Protein AF-A0A0A2LBH3-F1 (afdb_monomer)

Solvent-accessible surface area (backbone atoms only — not comparable to full-atom values): 6747 Å² total; per-residue (Å²): 133,88,82,89,81,80,90,70,82,70,74,75,70,51,73,68,28,68,36,63,42,73,31,57,42,63,72,51,29,57,70,38,48,80,21,54,49,29,60,20,29,43,36,46,38,60,70,34,63,39,73,42,59,41,47,51,36,28,33,31,52,23,33,44,37,36,60,56,19,45,47,30,26,32,55,36,30,61,47,25,32,36,30,53,23,33,41,38,45,30,41,20,56,45,21,34,38,42,38,27,39,47,23,29,39,29,59,25,32,40,40,39,31,47,26,74,49,55,76,44,81,38,48,77,48,52,76,44,65,69,41,56,81,45,82,42,95

pLDDT: mean 90.15, std 14.27, range [39.66, 98.19]

Secondary structure (DSSP, 8-state):
--------------GGGGS-EEE-SHHHHHTTTT-SEESS-EEE-TT--EEEE--S--EESS-EEEES-TTEEEEE-TT--EESS-EEEE--TT--EEE-TT--EESS-EEEES-TT--EEE-TT--EESS-EEEE-

Structure (mmCIF, N/CA/C/O backbone):
data_AF-A0A0A2LBH3-F1
#
_entry.id   AF-A0A0A2LBH3-F1
#
loop_
_atom_site.group_PDB
_atom_site.id
_atom_site.type_symbol
_at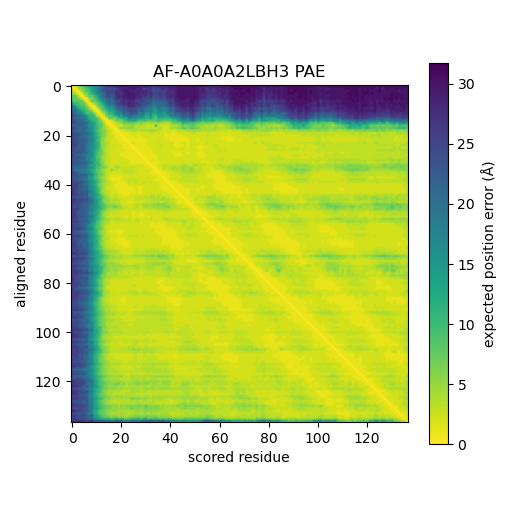om_site.label_atom_id
_atom_site.label_alt_id
_atom_site.label_comp_id
_atom_site.label_asym_id
_atom_site.label_entity_id
_atom_site.label_seq_id
_atom_site.pdbx_PDB_ins_code
_atom_site.Cartn_x
_atom_site.Cartn_y
_atom_site.Cartn_z
_atom_site.occupancy
_atom_site.B_iso_or_equiv
_atom_site.auth_seq_id
_atom_site.auth_comp_id
_atom_site.auth_asym_id
_atom_site.auth_atom_id
_atom_site.pdbx_PDB_model_num
ATOM 1 N N . MET A 1 1 ? 26.199 -8.467 -45.201 1.00 39.66 1 MET A N 1
ATOM 2 C CA . MET A 1 1 ? 26.617 -7.286 -44.416 1.00 39.66 1 MET A CA 1
ATOM 3 C C . MET A 1 1 ? 25.343 -6.651 -43.869 1.00 39.66 1 MET A C 1
ATOM 5 O O . MET A 1 1 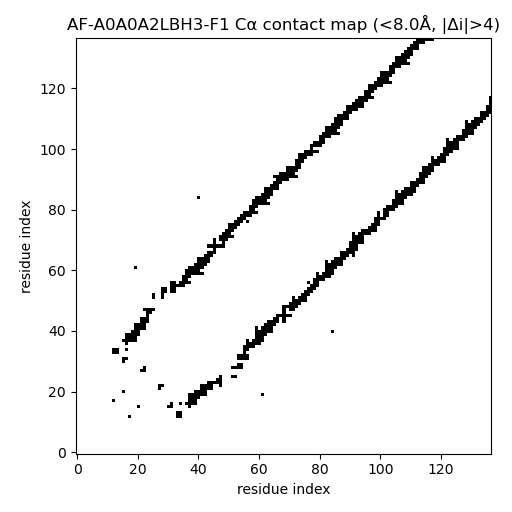? 24.511 -6.308 -44.689 1.00 39.66 1 MET A O 1
ATOM 9 N N . ARG A 1 2 ? 25.181 -6.674 -42.533 1.00 48.97 2 ARG A N 1
ATOM 10 C CA . ARG A 1 2 ? 24.264 -5.950 -41.608 1.00 48.97 2 ARG A CA 1
ATOM 11 C C . ARG A 1 2 ? 23.124 -5.118 -42.244 1.00 48.97 2 ARG A C 1
ATOM 13 O O . ARG A 1 2 ? 23.373 -4.374 -43.174 1.00 48.97 2 ARG A O 1
ATOM 20 N N . ILE A 1 3 ? 21.896 -5.113 -41.715 1.00 49.66 3 ILE A N 1
ATOM 21 C CA . ILE A 1 3 ? 21.591 -4.807 -40.307 1.00 49.66 3 ILE A CA 1
ATOM 22 C C . ILE A 1 3 ? 20.262 -5.451 -39.865 1.00 49.66 3 ILE A C 1
ATOM 24 O O . ILE A 1 3 ? 19.250 -5.367 -40.551 1.00 49.66 3 ILE A O 1
ATOM 28 N N . VAL A 1 4 ? 20.307 -6.071 -38.687 1.00 51.84 4 VAL A N 1
ATOM 29 C CA . VAL A 1 4 ? 19.176 -6.428 -37.819 1.00 51.84 4 VAL A CA 1
ATOM 30 C C . VAL A 1 4 ? 18.477 -5.162 -37.317 1.00 51.84 4 VAL A C 1
ATOM 32 O O . VAL A 1 4 ? 19.140 -4.18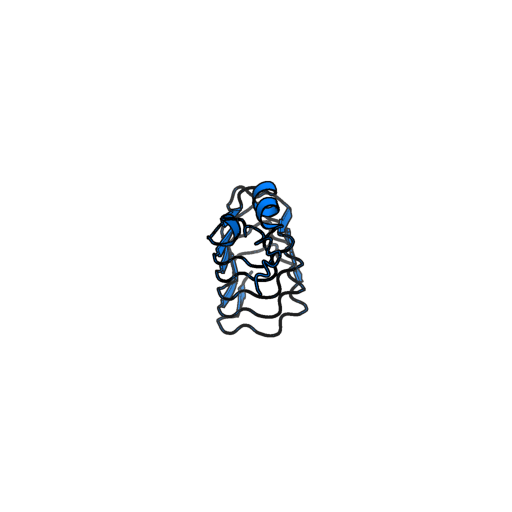8 -36.971 1.00 51.84 4 VAL A O 1
ATOM 35 N N . SER A 1 5 ? 17.155 -5.180 -37.187 1.00 47.44 5 SER A N 1
ATOM 36 C CA . SER A 1 5 ? 16.459 -4.290 -36.253 1.00 47.44 5 SER A CA 1
ATOM 37 C C . SER A 1 5 ? 15.356 -5.089 -35.589 1.00 47.44 5 SER A C 1
ATOM 39 O O . SER A 1 5 ? 14.361 -5.472 -36.201 1.00 47.44 5 SER A O 1
ATOM 41 N N . ALA A 1 6 ? 15.663 -5.454 -34.350 1.00 46.94 6 ALA A N 1
ATOM 42 C CA . ALA A 1 6 ? 14.817 -6.205 -33.461 1.00 46.94 6 ALA A CA 1
ATOM 43 C C . ALA A 1 6 ? 13.550 -5.409 -33.153 1.00 46.94 6 ALA A C 1
ATOM 45 O O . ALA A 1 6 ? 13.567 -4.193 -32.968 1.00 46.94 6 ALA A O 1
ATOM 46 N N . TRP A 1 7 ? 12.455 -6.147 -33.077 1.00 63.78 7 TRP A N 1
ATOM 47 C CA . TRP A 1 7 ? 11.194 -5.703 -32.535 1.00 63.78 7 TRP A CA 1
ATOM 48 C C . TRP A 1 7 ? 11.401 -5.394 -31.053 1.00 63.78 7 TRP A C 1
ATOM 50 O O . TRP A 1 7 ? 11.551 -6.305 -30.246 1.00 63.78 7 TRP A O 1
ATOM 60 N N . GLN A 1 8 ? 11.399 -4.121 -30.682 1.00 48.00 8 GLN A N 1
ATOM 61 C CA . GLN A 1 8 ? 11.086 -3.720 -29.319 1.00 48.00 8 GLN A CA 1
ATOM 62 C C . GLN A 1 8 ? 9.855 -2.837 -29.402 1.00 48.00 8 GLN A C 1
ATOM 64 O O . GLN A 1 8 ? 9.925 -1.631 -29.623 1.00 48.00 8 GLN A O 1
ATOM 69 N N . LYS A 1 9 ? 8.695 -3.477 -29.236 1.00 42.53 9 LYS A N 1
ATOM 70 C CA . LYS A 1 9 ? 7.548 -2.789 -28.662 1.00 42.53 9 LYS A CA 1
ATOM 71 C C . LYS A 1 9 ? 7.983 -2.424 -27.247 1.00 42.53 9 LYS A C 1
ATOM 73 O O . LYS A 1 9 ? 7.860 -3.240 -26.341 1.00 42.53 9 LYS A O 1
ATOM 78 N N . ALA A 1 10 ? 8.563 -1.243 -27.070 1.00 49.69 10 ALA A N 1
ATOM 79 C CA . ALA A 1 10 ? 8.476 -0.602 -25.776 1.00 49.69 10 ALA A CA 1
ATOM 80 C C . ALA A 1 10 ? 6.972 -0.492 -25.515 1.00 49.69 10 ALA A C 1
ATOM 82 O O . ALA A 1 10 ? 6.276 0.243 -26.218 1.00 49.69 10 ALA A O 1
ATOM 83 N N . VAL A 1 11 ? 6.445 -1.312 -24.603 1.00 49.91 11 VAL A N 1
ATOM 84 C CA . VAL A 1 11 ? 5.172 -0.986 -23.968 1.00 49.91 11 VAL A CA 1
ATOM 85 C C . VAL A 1 11 ? 5.413 0.413 -23.431 1.00 49.91 11 VAL A C 1
ATOM 87 O O . VAL A 1 11 ? 6.332 0.612 -22.637 1.00 49.91 11 VAL A O 1
ATOM 90 N N . ALA A 1 12 ? 4.707 1.402 -23.974 1.00 46.91 12 ALA A N 1
ATOM 91 C CA . ALA A 1 12 ? 4.703 2.721 -23.383 1.00 46.91 12 ALA A CA 1
ATOM 92 C C . ALA A 1 12 ? 4.172 2.505 -21.966 1.00 46.91 12 ALA A C 1
ATOM 94 O O . ALA A 1 12 ? 2.971 2.311 -21.786 1.00 46.91 12 ALA A O 1
ATOM 95 N N . LYS A 1 13 ? 5.081 2.410 -20.987 1.00 50.47 13 LYS A N 1
ATOM 96 C CA . LYS A 1 13 ? 4.739 2.475 -19.573 1.00 50.47 13 LYS A CA 1
ATOM 97 C C . LYS A 1 13 ? 3.882 3.728 -19.470 1.00 50.47 13 LYS A C 1
ATOM 99 O O . LYS A 1 13 ? 4.362 4.803 -19.828 1.00 50.47 13 LYS A O 1
ATOM 104 N N . SER A 1 14 ? 2.601 3.557 -19.139 1.00 61.62 14 SER A N 1
ATOM 105 C CA . SER A 1 14 ? 1.669 4.677 -19.010 1.00 61.62 14 SER A CA 1
ATOM 106 C C . SER A 1 14 ? 2.355 5.750 -18.168 1.00 61.62 14 SER A C 1
ATOM 108 O O . SER A 1 14 ? 2.968 5.411 -17.154 1.00 61.62 14 SER A O 1
ATOM 110 N N . ASP A 1 15 ? 2.296 7.025 -18.565 1.00 71.44 15 ASP A N 1
ATOM 111 C CA . ASP A 1 15 ? 2.874 8.119 -17.767 1.00 71.44 15 ASP A CA 1
ATOM 112 C C . ASP A 1 15 ? 2.358 8.086 -16.311 1.00 71.44 15 ASP A C 1
ATOM 114 O O . ASP A 1 15 ? 3.054 8.496 -15.377 1.00 71.44 15 ASP A O 1
ATOM 118 N N . ALA A 1 16 ? 1.172 7.497 -16.101 1.00 77.94 16 ALA A N 1
ATOM 119 C CA . ALA A 1 16 ? 0.605 7.218 -14.786 1.00 77.94 16 ALA A CA 1
ATOM 120 C C . ALA A 1 16 ? 1.491 6.307 -13.915 1.00 77.94 16 ALA A C 1
ATOM 122 O O . ALA A 1 16 ? 1.564 6.515 -12.713 1.00 77.94 16 ALA A O 1
ATOM 123 N N . CYS A 1 17 ? 2.209 5.340 -14.495 1.00 89.75 17 CYS A N 1
ATOM 124 C CA . CYS A 1 17 ? 3.081 4.431 -13.749 1.00 89.75 17 CYS A CA 1
ATOM 125 C C . CYS A 1 17 ? 4.416 5.085 -13.336 1.00 89.75 17 CYS A C 1
ATOM 127 O O . CYS A 1 17 ? 5.179 4.497 -12.570 1.00 89.75 17 CYS A O 1
ATOM 129 N N . SER A 1 18 ? 4.756 6.251 -13.890 1.00 90.88 18 SER A N 1
ATOM 130 C CA . SER A 1 18 ? 6.049 6.925 -13.670 1.00 90.88 18 SER A CA 1
ATOM 131 C C . SER A 1 18 ? 5.951 8.092 -12.680 1.00 90.88 18 SER A C 1
ATOM 133 O O . SER A 1 18 ? 6.944 8.765 -12.410 1.00 90.88 18 SER A O 1
ATOM 135 N N . SER A 1 19 ? 4.757 8.356 -12.148 1.00 92.00 19 SER A N 1
ATOM 136 C CA . SER A 1 19 ? 4.470 9.465 -11.238 1.00 92.00 19 SER A CA 1
ATOM 137 C C . SER A 1 19 ? 3.551 9.017 -10.100 1.00 92.00 19 SER A C 1
ATOM 139 O O . SER A 1 19 ? 3.064 7.889 -10.092 1.00 92.00 19 SER A O 1
ATOM 141 N N . SER A 1 20 ? 3.362 9.872 -9.093 1.00 95.06 20 SER A N 1
ATOM 142 C CA . SER A 1 20 ? 2.402 9.599 -8.019 1.00 95.06 20 SER A CA 1
ATOM 143 C C . SER A 1 20 ? 0.972 9.783 -8.518 1.00 95.06 20 SER A C 1
ATOM 145 O O . SER A 1 20 ? 0.692 10.709 -9.279 1.00 95.06 20 SER A O 1
ATOM 147 N N . VAL A 1 21 ? 0.063 8.932 -8.048 1.00 95.50 21 VAL A N 1
ATOM 148 C CA . VAL A 1 21 ? -1.329 8.891 -8.499 1.00 95.50 21 VAL A CA 1
ATOM 149 C C . VAL A 1 21 ? -2.266 9.045 -7.311 1.00 95.50 21 VAL A C 1
ATOM 151 O O . VAL A 1 21 ? -2.129 8.363 -6.296 1.00 95.50 21 VAL A O 1
ATOM 154 N N . THR A 1 22 ? -3.250 9.930 -7.462 1.00 96.44 22 THR A N 1
ATOM 155 C CA . THR A 1 22 ? -4.379 10.026 -6.537 1.00 96.44 22 THR A CA 1
ATOM 156 C C . THR A 1 22 ? -5.552 9.236 -7.097 1.00 96.44 22 THR A C 1
ATOM 158 O O . THR A 1 22 ? -6.023 9.521 -8.197 1.00 96.44 22 THR A O 1
ATOM 161 N N . ILE A 1 23 ? -6.036 8.262 -6.335 1.00 96.12 23 ILE A N 1
ATOM 162 C CA . ILE A 1 23 ? -7.194 7.447 -6.683 1.00 96.12 23 ILE A CA 1
ATOM 163 C C . ILE A 1 23 ? -8.442 8.094 -6.077 1.00 96.12 23 ILE A C 1
ATOM 165 O O . ILE A 1 23 ? -8.621 8.132 -4.855 1.00 96.12 23 ILE A O 1
ATOM 169 N N . SER A 1 24 ? -9.309 8.612 -6.945 1.00 95.81 24 SER A N 1
ATOM 170 C CA . SER A 1 24 ? -10.588 9.231 -6.567 1.00 95.81 24 SER A CA 1
ATOM 171 C C . SER A 1 24 ? -11.799 8.423 -7.014 1.00 95.81 24 SER A C 1
ATOM 173 O O . SER A 1 24 ? -12.936 8.729 -6.673 1.00 95.81 24 SER A O 1
ATOM 175 N N . SER A 1 25 ? -11.563 7.360 -7.770 1.00 95.19 25 SER A N 1
ATOM 176 C CA . SER A 1 25 ? -12.582 6.427 -8.224 1.00 95.19 25 SER A CA 1
ATOM 177 C C . SER A 1 25 ? -11.946 5.080 -8.556 1.00 95.19 25 SER A C 1
ATOM 179 O O . SER A 1 25 ? -10.740 5.005 -8.800 1.00 95.19 25 SER A O 1
ATOM 181 N N . GLN A 1 26 ? -12.759 4.025 -8.652 1.00 94.88 26 GLN A N 1
ATOM 182 C CA . GLN A 1 26 ? -12.292 2.734 -9.170 1.00 94.88 26 GLN A CA 1
ATOM 183 C C . GLN A 1 26 ? -11.677 2.884 -10.573 1.00 94.88 26 GLN A C 1
ATOM 185 O O . GLN A 1 26 ? -10.634 2.309 -10.852 1.00 94.88 26 GLN A O 1
ATOM 190 N N . SER A 1 27 ? -12.232 3.758 -11.418 1.00 94.12 27 SER A N 1
ATOM 191 C CA . SER A 1 27 ? -11.686 4.025 -12.754 1.00 94.12 27 SER A CA 1
ATOM 192 C C . SER A 1 27 ? -10.281 4.633 -12.746 1.00 94.12 27 SER A C 1
ATOM 194 O O . SER A 1 27 ? -9.572 4.512 -13.741 1.00 94.12 27 SER A O 1
ATOM 196 N N . ASP A 1 28 ? -9.856 5.296 -11.666 1.00 94.25 28 ASP A N 1
ATOM 197 C CA . ASP A 1 28 ? -8.470 5.758 -11.531 1.00 94.25 28 ASP A CA 1
ATOM 198 C C . ASP A 1 28 ? -7.528 4.613 -11.163 1.00 94.25 28 ASP A C 1
ATOM 200 O O . ASP A 1 28 ? -6.423 4.544 -11.695 1.00 94.25 28 ASP A O 1
ATOM 204 N N . ALA A 1 29 ? -7.984 3.688 -10.317 1.00 93.81 29 ALA A N 1
ATOM 205 C CA . ALA A 1 29 ? -7.252 2.465 -10.011 1.00 93.81 29 ALA A CA 1
ATOM 206 C C . ALA A 1 29 ? -7.117 1.568 -11.252 1.00 93.81 29 ALA A C 1
ATOM 208 O O . ALA A 1 29 ? -6.041 1.045 -11.524 1.00 93.81 29 ALA A O 1
ATOM 209 N N . ASP A 1 30 ? -8.168 1.474 -12.070 1.00 93.56 30 ASP A N 1
ATOM 210 C CA . ASP A 1 30 ? -8.170 0.677 -13.300 1.00 93.56 30 ASP A CA 1
ATOM 211 C C . ASP A 1 30 ? -7.141 1.183 -14.327 1.00 93.56 30 ASP A C 1
ATOM 213 O O . ASP A 1 30 ? -6.611 0.397 -15.112 1.00 93.56 30 ASP A O 1
ATOM 217 N N . LYS A 1 31 ? -6.782 2.477 -14.306 1.00 91.62 31 LYS A N 1
ATOM 218 C CA . LYS A 1 31 ? -5.702 3.028 -15.152 1.00 91.62 31 LYS A CA 1
ATOM 219 C C . LYS A 1 31 ? -4.320 2.496 -14.770 1.00 91.62 31 LYS A C 1
ATOM 221 O O . LYS A 1 31 ? -3.406 2.576 -15.588 1.00 91.62 31 LYS A O 1
ATOM 226 N N . LEU A 1 32 ? -4.164 1.974 -13.553 1.00 91.69 32 LEU A N 1
ATOM 227 C CA . LEU A 1 32 ? -2.928 1.353 -13.081 1.00 91.69 32 LEU A CA 1
ATOM 228 C C . LEU A 1 32 ? -2.820 -0.121 -13.478 1.00 91.69 32 LEU A C 1
ATOM 230 O O . LEU A 1 32 ? -1.747 -0.688 -13.339 1.00 91.69 32 LEU A O 1
ATOM 234 N N . SER A 1 33 ? -3.874 -0.729 -14.034 1.00 90.56 33 SER A N 1
ATOM 235 C CA . SER A 1 33 ? -3.876 -2.151 -14.421 1.00 90.56 33 SER A CA 1
ATOM 236 C C . SER A 1 33 ? -2.845 -2.526 -15.493 1.00 90.56 33 SER A C 1
ATOM 238 O O . SER A 1 33 ? -2.574 -3.702 -15.691 1.00 90.56 33 SER A O 1
ATOM 240 N N . SER A 1 34 ? -2.271 -1.545 -16.199 1.00 90.38 34 SER A N 1
ATOM 241 C CA . SER A 1 34 ? -1.157 -1.751 -17.135 1.00 90.38 34 SER A CA 1
ATOM 242 C C . SER A 1 34 ? 0.226 -1.563 -16.499 1.00 90.38 34 SER A C 1
ATOM 244 O O . SER A 1 34 ? 1.230 -1.581 -17.211 1.00 90.38 34 SER A O 1
ATOM 246 N N . CYS A 1 35 ? 0.281 -1.234 -15.209 1.00 91.12 35 CYS A N 1
ATOM 247 C CA . CYS A 1 35 ? 1.506 -0.979 -14.470 1.00 91.12 35 CYS A CA 1
ATOM 248 C C . CYS A 1 35 ? 1.849 -2.211 -13.634 1.00 91.12 35 CYS A C 1
ATOM 250 O O . CYS A 1 35 ? 1.155 -2.483 -12.664 1.00 91.12 35 CYS A O 1
ATOM 252 N N . ASP A 1 36 ? 2.955 -2.882 -13.941 1.00 94.56 36 ASP A N 1
ATOM 253 C CA . ASP A 1 36 ? 3.539 -3.868 -13.013 1.00 94.56 36 ASP A CA 1
ATOM 254 C C . ASP A 1 36 ? 4.228 -3.131 -11.849 1.00 94.56 36 ASP A C 1
ATOM 256 O O . ASP A 1 36 ? 4.226 -3.543 -10.695 1.00 94.56 36 ASP A O 1
ATOM 260 N N . ARG A 1 37 ? 4.785 -1.951 -12.154 1.00 94.56 37 ARG A N 1
ATOM 261 C CA . ARG A 1 37 ? 5.534 -1.117 -11.215 1.00 94.56 37 ARG A CA 1
ATOM 262 C C . ARG A 1 37 ? 5.138 0.350 -11.295 1.00 94.56 37 ARG A C 1
ATOM 264 O O . ARG A 1 37 ? 5.257 0.972 -12.359 1.00 94.56 37 ARG A O 1
ATOM 271 N N . LEU A 1 38 ? 4.806 0.929 -10.144 1.00 95.69 38 LEU A N 1
ATOM 272 C CA . LEU A 1 38 ? 4.587 2.359 -9.952 1.00 95.69 38 LEU A CA 1
ATOM 273 C C . LEU A 1 38 ? 5.843 3.029 -9.375 1.00 95.69 38 LEU A C 1
ATOM 275 O O . LEU A 1 38 ? 6.328 2.660 -8.308 1.00 95.69 38 LEU A O 1
ATOM 279 N N . ASP A 1 39 ? 6.369 4.045 -10.060 1.00 95.00 39 ASP A N 1
ATOM 280 C CA . ASP A 1 39 ? 7.565 4.769 -9.607 1.00 95.00 39 ASP A CA 1
ATOM 281 C C . ASP A 1 39 ? 7.253 5.875 -8.582 1.00 95.00 39 ASP A C 1
ATOM 283 O O . ASP A 1 39 ? 8.165 6.363 -7.914 1.00 95.00 39 ASP A O 1
ATOM 287 N N . GLY A 1 40 ? 5.981 6.254 -8.443 1.00 95.00 40 GLY A N 1
ATOM 288 C CA . GLY A 1 40 ? 5.495 7.204 -7.444 1.00 95.00 40 GLY A CA 1
ATOM 289 C C . GLY A 1 40 ? 4.733 6.552 -6.290 1.00 95.00 40 GLY A C 1
ATOM 290 O O . GLY A 1 40 ? 4.798 5.343 -6.070 1.00 95.00 40 GLY A O 1
ATOM 291 N N . SER A 1 41 ? 4.011 7.388 -5.546 1.00 96.81 41 SER A N 1
ATOM 292 C CA . SER A 1 41 ? 3.118 6.981 -4.454 1.00 96.81 41 SER A CA 1
ATOM 293 C C . SER A 1 41 ? 1.674 6.843 -4.934 1.00 96.81 41 SER A C 1
ATOM 295 O O . SER A 1 41 ? 1.254 7.546 -5.853 1.00 96.81 41 SER A O 1
ATOM 297 N N . ILE A 1 42 ? 0.896 6.004 -4.256 1.00 97.00 42 ILE A N 1
ATOM 298 C CA . ILE A 1 42 ? -0.561 5.947 -4.387 1.00 97.00 42 ILE A CA 1
ATOM 299 C C . ILE A 1 42 ? -1.177 6.679 -3.200 1.00 97.00 42 ILE A C 1
ATOM 301 O O . ILE A 1 42 ? -0.937 6.316 -2.050 1.00 97.00 42 ILE A O 1
ATOM 305 N N . THR A 1 43 ? -2.011 7.679 -3.474 1.00 97.62 43 THR A N 1
ATOM 306 C CA . THR A 1 43 ? -2.850 8.327 -2.461 1.00 97.62 43 THR A CA 1
ATOM 307 C C . THR A 1 43 ? -4.312 8.017 -2.738 1.00 97.62 43 THR A C 1
ATOM 309 O O . THR A 1 43 ? -4.833 8.339 -3.802 1.00 97.62 43 THR A O 1
ATOM 312 N N . ILE A 1 44 ? -5.001 7.412 -1.780 1.00 97.19 44 ILE A N 1
ATOM 313 C CA . ILE A 1 44 ? -6.437 7.161 -1.853 1.00 97.19 44 ILE A CA 1
ATOM 314 C C . ILE A 1 44 ? -7.150 8.400 -1.316 1.00 97.19 44 ILE A C 1
ATOM 316 O O . ILE A 1 44 ? -6.925 8.818 -0.181 1.00 97.19 44 ILE A O 1
ATOM 320 N N . SER A 1 45 ? -7.984 9.019 -2.147 1.00 96.81 45 SER A N 1
ATOM 321 C CA . SER A 1 45 ? -8.720 10.219 -1.751 1.00 96.81 45 SER A CA 1
ATOM 322 C C . SER A 1 45 ? -9.959 9.884 -0.916 1.00 96.81 45 SER A C 1
ATOM 324 O O . SER A 1 45 ? -10.529 8.798 -1.023 1.00 96.81 45 SER A O 1
ATOM 326 N N . SER A 1 46 ? -10.453 10.876 -0.172 1.00 94.62 46 SER A N 1
ATOM 327 C CA . SER A 1 46 ? -11.683 10.787 0.628 1.00 94.62 46 SER A CA 1
ATOM 328 C C . SER A 1 46 ? -12.973 10.590 -0.181 1.00 94.62 46 SER A C 1
ATOM 330 O O . SER A 1 46 ? -14.035 10.437 0.410 1.00 94.62 46 SER A O 1
ATOM 332 N N . SER A 1 47 ? -12.904 10.612 -1.516 1.00 93.50 47 SER A N 1
ATOM 333 C CA . SER A 1 47 ? -14.066 10.403 -2.391 1.00 93.50 47 SER A CA 1
ATOM 334 C C . SER A 1 47 ? -1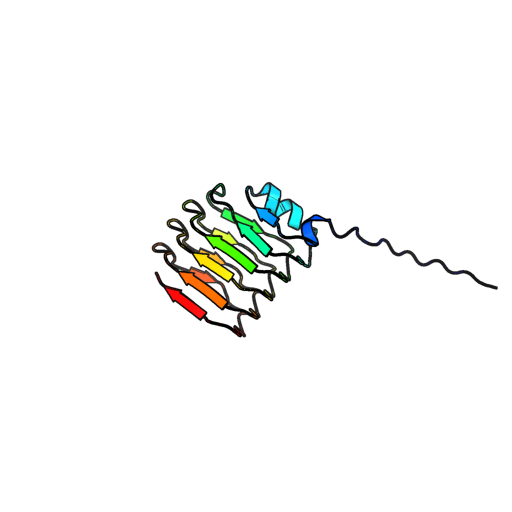4.370 8.930 -2.683 1.00 93.50 47 SER A C 1
ATOM 336 O O . SER A 1 47 ? -15.426 8.620 -3.238 1.00 93.50 47 SER A O 1
ATOM 338 N N . ILE A 1 48 ? -13.461 8.025 -2.308 1.00 95.31 48 ILE A N 1
ATOM 339 C CA . ILE A 1 48 ? -13.674 6.585 -2.420 1.00 95.31 48 ILE A CA 1
ATOM 340 C C . ILE A 1 48 ? -14.681 6.120 -1.374 1.00 95.31 48 ILE A C 1
ATOM 342 O O . ILE A 1 48 ? -14.529 6.390 -0.185 1.00 95.31 48 ILE A O 1
ATOM 346 N N . ASN A 1 49 ? -15.662 5.347 -1.835 1.00 92.38 49 ASN A N 1
ATOM 347 C CA . ASN A 1 49 ? -16.698 4.761 -0.999 1.00 92.38 49 ASN A CA 1
ATOM 348 C C . ASN A 1 49 ? -16.744 3.247 -1.240 1.00 92.38 49 ASN A C 1
ATOM 350 O O . ASN A 1 49 ? -16.829 2.805 -2.387 1.00 92.38 49 ASN A O 1
ATOM 354 N N . GLY A 1 50 ? -16.735 2.458 -0.168 1.00 91.44 50 GLY A N 1
ATOM 355 C CA . GLY A 1 50 ? -16.827 1.003 -0.214 1.00 91.44 50 GLY A CA 1
ATOM 356 C C . GLY A 1 50 ? -15.511 0.309 -0.571 1.00 91.44 50 GLY A C 1
ATOM 357 O O . GLY A 1 50 ? -14.474 0.550 0.049 1.00 91.44 50 GLY A O 1
ATOM 358 N N . LEU A 1 51 ? -15.583 -0.607 -1.540 1.00 90.75 51 LEU A N 1
ATOM 359 C CA . LEU A 1 51 ? -14.463 -1.424 -2.010 1.00 90.75 51 LEU A CA 1
ATOM 360 C C . LEU A 1 51 ? -13.586 -0.624 -2.980 1.00 90.75 51 LEU A C 1
ATOM 362 O O . LEU A 1 51 ? -14.098 0.040 -3.880 1.00 90.75 51 LEU A O 1
ATOM 366 N N . LEU A 1 52 ? -12.271 -0.764 -2.835 1.00 95.19 52 LEU A N 1
ATOM 367 C CA . LEU A 1 52 ? -11.297 -0.299 -3.815 1.00 95.19 52 LEU A CA 1
ATOM 368 C C . LEU A 1 52 ? -10.394 -1.462 -4.209 1.00 95.19 52 LEU A C 1
ATOM 370 O O . LEU A 1 52 ? -9.813 -2.105 -3.336 1.00 95.19 52 LEU A O 1
ATOM 374 N N . THR A 1 53 ? -10.242 -1.703 -5.509 1.00 96.12 53 THR A N 1
ATOM 375 C CA . THR A 1 53 ? -9.326 -2.726 -6.019 1.00 96.12 53 THR A CA 1
ATOM 376 C C . THR A 1 53 ? -8.254 -2.110 -6.905 1.00 96.12 53 THR A C 1
ATOM 378 O O . THR A 1 53 ? -8.572 -1.384 -7.843 1.00 96.12 53 THR A O 1
ATOM 381 N N . ILE A 1 54 ? -6.988 -2.418 -6.635 1.00 94.00 54 ILE A N 1
ATOM 382 C CA . ILE A 1 54 ? -5.853 -2.040 -7.485 1.00 94.00 54 ILE A CA 1
ATOM 383 C C . ILE A 1 54 ? -5.221 -3.343 -7.975 1.00 94.00 54 ILE A C 1
ATOM 385 O O . ILE A 1 54 ? -4.656 -4.087 -7.182 1.00 94.00 54 ILE A O 1
ATOM 389 N N . ASN A 1 55 ? -5.364 -3.634 -9.266 1.00 92.88 55 ASN A N 1
ATOM 390 C CA . ASN A 1 55 ? -4.869 -4.873 -9.874 1.00 92.88 55 ASN A CA 1
ATOM 391 C C . ASN A 1 55 ? -3.528 -4.642 -10.576 1.00 92.88 55 ASN A C 1
ATOM 393 O O . ASN A 1 55 ? -3.263 -3.523 -11.023 1.00 92.88 55 ASN A O 1
ATOM 397 N N . ASN A 1 56 ? -2.751 -5.713 -10.744 1.00 93.50 56 ASN A N 1
ATOM 398 C CA . ASN A 1 56 ? -1.507 -5.798 -11.518 1.00 93.50 56 ASN A CA 1
ATOM 399 C C . ASN A 1 56 ? -0.315 -4.995 -10.968 1.00 93.50 56 ASN A C 1
ATOM 401 O O . ASN A 1 56 ? 0.803 -5.196 -11.420 1.00 93.50 56 ASN A O 1
ATOM 405 N N . VAL A 1 57 ? -0.514 -4.084 -10.014 1.00 95.12 57 VAL A N 1
ATOM 406 C CA . VAL A 1 57 ? 0.594 -3.339 -9.404 1.00 95.12 57 VAL A CA 1
ATOM 407 C C . VAL A 1 57 ? 1.315 -4.238 -8.402 1.00 95.12 57 VAL A C 1
ATOM 409 O O . VAL A 1 57 ? 0.829 -4.423 -7.290 1.00 95.12 57 VAL A O 1
ATOM 412 N N . GLU A 1 58 ? 2.486 -4.734 -8.793 1.00 97.00 58 GLU A N 1
ATOM 413 C CA . GLU A 1 58 ? 3.351 -5.612 -7.996 1.00 97.00 58 GLU A CA 1
ATOM 414 C C . GLU A 1 58 ? 4.310 -4.822 -7.095 1.00 97.00 58 GLU A C 1
ATOM 416 O O . GLU A 1 58 ? 4.623 -5.227 -5.975 1.00 97.00 58 GLU A O 1
ATOM 421 N N . GLU A 1 59 ? 4.763 -3.652 -7.552 1.00 96.94 59 GLU A N 1
ATOM 422 C CA . GLU A 1 59 ? 5.716 -2.826 -6.808 1.00 96.94 59 GLU A CA 1
ATOM 423 C C . GLU A 1 59 ? 5.340 -1.342 -6.803 1.00 96.94 59 GLU A C 1
ATOM 425 O O . GLU A 1 59 ? 5.117 -0.722 -7.848 1.00 96.94 59 GLU A O 1
ATOM 430 N N . ILE A 1 60 ? 5.386 -0.733 -5.615 1.00 97.69 60 ILE A N 1
ATOM 431 C CA . ILE A 1 60 ? 5.266 0.715 -5.417 1.00 97.69 60 ILE A CA 1
ATOM 432 C C . ILE A 1 60 ? 6.610 1.255 -4.907 1.00 97.69 60 ILE A C 1
ATOM 434 O O . ILE A 1 60 ? 7.030 0.962 -3.789 1.00 97.69 60 ILE A O 1
ATOM 438 N N . LYS A 1 61 ? 7.300 2.084 -5.703 1.00 97.31 61 LYS A N 1
ATOM 439 C CA . LYS A 1 61 ? 8.517 2.795 -5.252 1.00 97.31 61 LYS A CA 1
ATOM 440 C C . LYS A 1 61 ? 8.223 3.841 -4.181 1.00 97.31 61 LYS A C 1
ATOM 442 O O . LYS A 1 61 ? 9.073 4.121 -3.342 1.00 97.31 61 LYS A O 1
ATOM 447 N N . GLY A 1 62 ? 7.070 4.493 -4.276 1.00 97.12 62 GLY A N 1
ATOM 448 C CA . GLY A 1 62 ? 6.621 5.459 -3.287 1.00 97.12 62 GLY A CA 1
ATOM 449 C C . GLY A 1 62 ? 5.924 4.783 -2.111 1.00 97.12 62 GLY A C 1
ATOM 450 O O . GLY A 1 62 ? 6.238 3.660 -1.730 1.00 97.12 62 GLY A O 1
ATOM 451 N N . ALA A 1 63 ? 4.956 5.490 -1.543 1.00 97.69 63 ALA A N 1
ATOM 452 C CA . ALA A 1 63 ? 4.126 5.020 -0.442 1.00 97.69 63 ALA A CA 1
ATOM 453 C C . ALA A 1 63 ? 2.699 4.699 -0.907 1.00 97.69 63 ALA A C 1
ATOM 455 O O . ALA A 1 63 ? 2.224 5.268 -1.891 1.00 97.69 63 ALA A O 1
ATOM 456 N N . LEU A 1 64 ? 2.001 3.845 -0.162 1.00 97.44 64 LEU A N 1
ATOM 457 C CA . LEU A 1 64 ? 0.553 3.669 -0.254 1.00 97.44 64 LEU A CA 1
ATOM 458 C C . LEU A 1 64 ? -0.101 4.392 0.925 1.00 97.44 64 LEU A C 1
ATOM 460 O O . LEU A 1 64 ? 0.164 4.062 2.079 1.00 97.44 64 LEU A O 1
ATOM 464 N N . ILE A 1 65 ? -0.928 5.394 0.640 1.00 98.12 65 ILE A N 1
ATOM 465 C CA . ILE A 1 65 ? -1.454 6.319 1.647 1.00 98.12 65 ILE A CA 1
ATOM 466 C C . ILE A 1 65 ? -2.975 6.401 1.527 1.00 98.12 65 ILE A C 1
ATOM 468 O O . ILE A 1 65 ? -3.493 6.776 0.477 1.00 98.12 65 ILE A O 1
ATOM 472 N N . ALA A 1 66 ? -3.688 6.117 2.612 1.00 97.38 66 ALA A N 1
ATOM 473 C CA . ALA A 1 66 ? -5.105 6.417 2.782 1.00 97.38 66 ALA A CA 1
ATOM 474 C C . ALA A 1 66 ? -5.320 7.030 4.164 1.00 97.38 66 ALA A C 1
ATOM 476 O O . ALA A 1 66 ? -5.125 6.366 5.180 1.00 97.38 66 ALA A O 1
ATOM 477 N N . GLU A 1 67 ? -5.727 8.295 4.198 1.00 97.12 67 GLU A N 1
ATOM 478 C CA . GLU A 1 67 ? -5.913 9.042 5.441 1.00 97.12 67 GLU A CA 1
ATOM 479 C C . GLU A 1 67 ? -7.264 9.754 5.417 1.00 97.12 67 GLU A C 1
ATOM 481 O O . GLU A 1 67 ? -7.552 10.525 4.502 1.00 97.12 67 GLU A O 1
ATOM 486 N N . GLY A 1 68 ? -8.119 9.484 6.406 1.00 96.06 68 GLY A N 1
ATOM 487 C CA . GLY A 1 68 ? -9.426 10.143 6.518 1.00 96.06 68 GLY A CA 1
ATOM 488 C C . GLY A 1 68 ? -10.435 9.766 5.424 1.00 96.06 68 GLY A C 1
ATOM 489 O O . GLY A 1 68 ? -11.356 10.533 5.142 1.00 96.06 68 GLY A O 1
ATOM 490 N N . VAL A 1 69 ? -10.283 8.598 4.794 1.00 95.56 69 VAL A N 1
ATOM 491 C CA . VAL A 1 6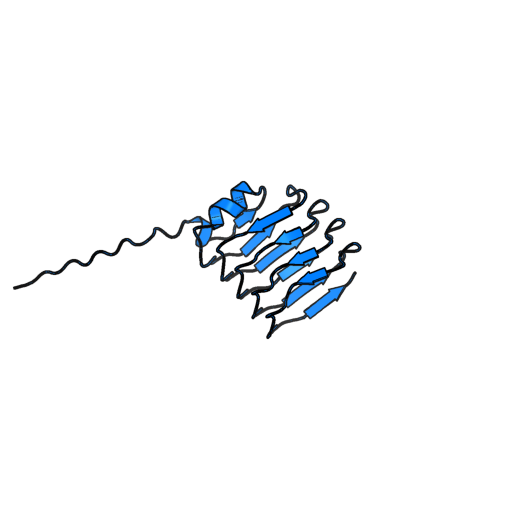9 ? -11.242 8.052 3.819 1.00 95.56 69 VAL A CA 1
ATOM 492 C C . VAL A 1 69 ? -12.333 7.288 4.576 1.00 95.56 69 VAL A C 1
ATOM 494 O O . VAL A 1 69 ? -12.281 6.068 4.717 1.00 95.56 69 VAL A O 1
ATOM 497 N N . SER A 1 70 ? -13.302 8.021 5.133 1.00 91.81 70 SER A N 1
ATOM 498 C CA . SER A 1 70 ? -14.276 7.481 6.098 1.00 91.81 70 SER A CA 1
ATOM 499 C C . SER A 1 70 ? -15.133 6.340 5.556 1.00 91.81 70 SER A C 1
ATOM 501 O O . SER A 1 70 ? -15.520 5.468 6.330 1.00 91.81 70 SER A O 1
ATOM 503 N N . GLU A 1 71 ? -15.413 6.346 4.254 1.00 93.94 71 GLU A N 1
ATOM 504 C CA . GLU A 1 71 ? -16.290 5.380 3.586 1.00 93.94 71 GLU A CA 1
ATOM 505 C C . GLU A 1 71 ? -15.530 4.204 2.955 1.00 93.94 71 GLU A C 1
ATOM 507 O O . GLU A 1 71 ? -16.165 3.293 2.427 1.00 93.94 71 GLU A O 1
ATOM 512 N N . LEU A 1 72 ? -14.191 4.184 2.990 1.00 94.94 72 LEU A N 1
ATOM 513 C CA . LEU A 1 72 ? -13.407 3.051 2.493 1.00 94.94 72 LEU A CA 1
ATOM 514 C C . LEU A 1 72 ? -13.569 1.865 3.445 1.00 94.94 72 LEU A C 1
ATOM 516 O O . LEU A 1 72 ? -13.201 1.946 4.617 1.00 94.94 72 LEU A O 1
ATOM 520 N N . THR A 1 73 ? -14.087 0.748 2.938 1.00 93.75 73 THR A N 1
ATOM 521 C CA . THR A 1 73 ? -14.359 -0.441 3.758 1.00 93.75 73 THR A CA 1
ATOM 522 C C . THR A 1 73 ? -13.314 -1.533 3.582 1.00 93.75 73 THR A C 1
ATOM 524 O O . THR A 1 73 ? -12.994 -2.236 4.547 1.00 93.75 73 THR A O 1
ATOM 527 N N . ASN A 1 74 ? -12.802 -1.684 2.356 1.00 92.56 74 ASN A N 1
ATOM 528 C CA . ASN A 1 74 ? -11.942 -2.790 1.944 1.00 92.56 74 ASN A CA 1
ATOM 529 C C . ASN A 1 74 ? -10.991 -2.327 0.818 1.00 92.56 74 ASN A C 1
ATOM 531 O O . ASN A 1 74 ? -11.399 -2.293 -0.341 1.00 92.56 74 ASN A O 1
ATOM 535 N N . PRO A 1 75 ? -9.738 -1.946 1.102 1.00 89.88 75 PRO A N 1
ATOM 536 C CA . PRO A 1 75 ? -8.698 -1.871 0.086 1.00 89.88 75 PRO A CA 1
ATOM 537 C C . PRO A 1 75 ? -8.196 -3.284 -0.242 1.00 89.88 75 PRO A C 1
ATOM 539 O O . PRO A 1 75 ? -7.722 -4.005 0.641 1.00 89.88 75 PRO A O 1
ATOM 542 N N . PHE A 1 76 ? -8.300 -3.667 -1.515 1.00 93.38 76 PHE A N 1
ATOM 543 C CA . PHE A 1 76 ? -7.819 -4.938 -2.048 1.00 93.38 76 PHE A CA 1
ATOM 544 C C . PHE A 1 76 ? -6.735 -4.690 -3.098 1.00 93.38 76 PHE A C 1
ATOM 546 O O . PHE A 1 76 ? -6.997 -4.087 -4.140 1.00 93.38 76 PHE A O 1
ATOM 553 N N . VAL A 1 77 ? -5.514 -5.140 -2.814 1.00 92.12 77 VAL A N 1
ATOM 554 C CA . VAL A 1 77 ? -4.368 -5.003 -3.724 1.00 92.12 77 VAL A CA 1
ATOM 555 C C . VAL A 1 77 ? -3.686 -6.370 -3.837 1.00 92.12 77 VAL A C 1
ATOM 557 O O . VAL A 1 77 ? -2.695 -6.612 -3.152 1.00 92.12 77 VAL A O 1
ATOM 560 N N . PRO A 1 78 ? -4.275 -7.309 -4.603 1.00 91.88 78 PRO A N 1
ATOM 561 C CA . PRO A 1 78 ? -3.900 -8.723 -4.558 1.00 91.88 78 PRO A CA 1
ATOM 562 C C . PRO A 1 78 ? -2.473 -9.001 -5.011 1.00 91.88 78 PRO A C 1
ATOM 564 O O . PRO A 1 78 ? -1.838 -9.887 -4.455 1.00 91.88 78 PRO A O 1
ATOM 567 N N . ASP A 1 79 ? -2.000 -8.253 -6.004 1.00 95.19 79 ASP A N 1
ATOM 568 C CA . ASP A 1 79 ? -0.733 -8.535 -6.678 1.00 95.19 79 ASP A CA 1
ATOM 569 C C . ASP A 1 79 ? 0.441 -7.764 -6.061 1.00 95.19 79 ASP A C 1
ATOM 571 O O . ASP A 1 79 ? 1.570 -7.940 -6.491 1.00 95.19 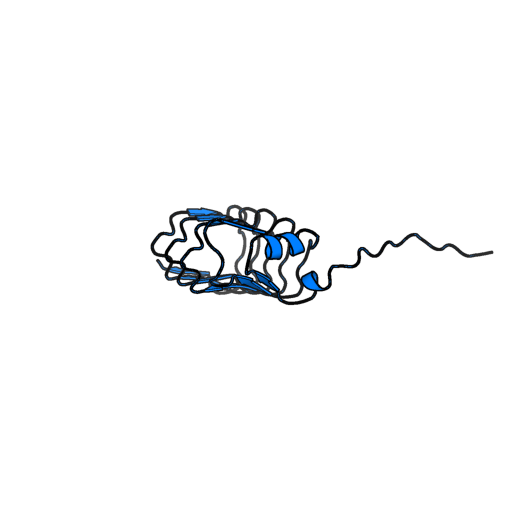79 ASP A O 1
ATOM 575 N N . LEU A 1 80 ? 0.200 -6.899 -5.066 1.00 97.12 80 LEU A N 1
ATOM 576 C CA . LEU A 1 80 ? 1.243 -6.049 -4.493 1.00 97.12 80 LEU A CA 1
ATOM 577 C C . LEU A 1 80 ? 2.219 -6.873 -3.662 1.00 97.12 80 LEU A C 1
ATOM 579 O O . LEU A 1 80 ? 1.892 -7.276 -2.552 1.00 97.12 80 LEU A O 1
ATOM 583 N N . GLU A 1 81 ? 3.435 -7.034 -4.172 1.00 97.88 81 GLU A N 1
ATOM 584 C CA . GLU A 1 81 ? 4.508 -7.796 -3.541 1.00 97.88 81 GLU A CA 1
ATOM 585 C C . GLU A 1 81 ? 5.416 -6.922 -2.673 1.00 97.88 81 GLU A C 1
ATOM 587 O O . GLU A 1 81 ? 5.926 -7.378 -1.646 1.00 97.88 81 GLU A O 1
ATOM 592 N N . SER A 1 82 ? 5.647 -5.661 -3.065 1.00 97.81 82 SER A N 1
ATOM 593 C CA . SER A 1 82 ? 6.574 -4.783 -2.341 1.00 97.81 82 SER A CA 1
ATOM 594 C C . SER A 1 82 ? 6.231 -3.292 -2.377 1.00 97.81 82 SER A C 1
ATOM 596 O O . SER A 1 82 ? 5.763 -2.736 -3.375 1.00 97.81 82 SER A O 1
ATOM 598 N N . VAL A 1 83 ? 6.535 -2.612 -1.267 1.00 98.19 83 VAL A N 1
ATOM 599 C CA . VAL A 1 83 ? 6.444 -1.151 -1.137 1.00 98.19 83 VAL A CA 1
ATOM 600 C C . VAL A 1 83 ? 7.780 -0.610 -0.636 1.00 98.19 83 VAL A C 1
ATOM 602 O O . VAL A 1 83 ? 8.188 -0.879 0.494 1.00 98.19 83 VAL A O 1
ATOM 605 N N . GLN A 1 84 ? 8.482 0.167 -1.464 1.00 97.44 84 GLN A N 1
ATOM 606 C CA . GLN A 1 84 ? 9.764 0.757 -1.057 1.00 97.44 84 GLN A CA 1
ATOM 607 C C . GLN A 1 84 ? 9.578 1.936 -0.090 1.00 97.44 84 GLN A C 1
ATOM 609 O O . GLN A 1 84 ? 10.420 2.183 0.773 1.00 97.44 84 GLN A O 1
ATOM 614 N N . GLY A 1 85 ? 8.481 2.682 -0.225 1.00 96.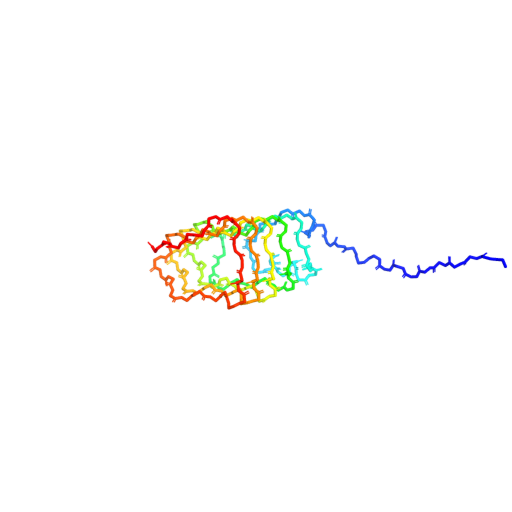25 85 GLY A N 1
ATOM 615 C CA . GLY A 1 85 ? 8.058 3.657 0.771 1.00 96.25 85 GLY A CA 1
ATOM 616 C C . GLY A 1 85 ? 7.345 2.993 1.947 1.00 96.25 85 GLY A C 1
ATOM 617 O O . GLY A 1 85 ? 7.689 1.892 2.375 1.00 96.25 85 GLY A O 1
ATOM 618 N N . GLY A 1 86 ? 6.369 3.702 2.511 1.00 96.69 86 GLY A N 1
ATOM 619 C CA . GLY A 1 86 ? 5.564 3.218 3.630 1.00 96.69 86 GLY A CA 1
ATOM 620 C C . GLY A 1 86 ? 4.133 2.883 3.231 1.00 96.69 86 GLY A C 1
ATOM 621 O O . GLY A 1 86 ? 3.661 3.272 2.161 1.00 96.69 86 GLY A O 1
ATOM 622 N N . ILE A 1 87 ? 3.436 2.200 4.130 1.00 97.94 87 ILE A N 1
ATOM 623 C CA . ILE A 1 87 ? 1.990 2.003 4.062 1.00 97.94 87 ILE A CA 1
ATOM 624 C C . ILE A 1 87 ? 1.376 2.788 5.217 1.00 97.94 87 ILE A C 1
ATOM 626 O O . ILE A 1 87 ? 1.645 2.480 6.374 1.00 97.94 87 ILE A O 1
ATOM 630 N N . THR A 1 88 ? 0.553 3.786 4.908 1.00 98.12 88 THR A N 1
ATOM 631 C CA . THR A 1 88 ? -0.180 4.574 5.904 1.00 98.12 88 THR A CA 1
ATOM 632 C C . THR A 1 88 ? -1.670 4.409 5.665 1.00 98.12 88 THR A C 1
ATOM 634 O O . THR A 1 88 ? -2.189 4.861 4.648 1.00 98.12 88 THR A O 1
ATOM 637 N N . LEU A 1 89 ? -2.357 3.779 6.611 1.00 97.12 89 LEU A N 1
ATOM 638 C CA . LEU A 1 89 ? -3.806 3.603 6.618 1.00 97.12 89 LEU A CA 1
ATOM 639 C C . LEU A 1 89 ? -4.336 4.201 7.921 1.00 97.12 89 LEU A C 1
ATOM 641 O O . LEU A 1 89 ? -4.316 3.536 8.960 1.00 97.12 89 LEU A O 1
ATOM 645 N N . SER A 1 90 ? -4.748 5.469 7.883 1.00 97.12 90 SER A N 1
ATOM 646 C CA . SER A 1 90 ? -5.106 6.228 9.083 1.00 97.12 90 SER A CA 1
ATOM 647 C C . SER A 1 90 ? -6.528 6.792 9.046 1.00 97.12 90 SER A C 1
ATOM 649 O O . SER A 1 90 ? -6.997 7.293 8.021 1.00 97.12 90 SER A O 1
ATOM 651 N N . ASN A 1 91 ? -7.218 6.768 10.188 1.00 96.31 91 ASN A N 1
ATOM 652 C CA . ASN A 1 91 ? -8.530 7.407 10.360 1.00 96.31 91 ASN A CA 1
ATOM 653 C C . ASN A 1 91 ? -9.598 6.924 9.352 1.00 96.31 91 ASN A C 1
ATOM 655 O O . ASN A 1 91 ? -10.367 7.722 8.806 1.00 96.31 91 ASN A O 1
ATOM 659 N N . LEU A 1 92 ? -9.639 5.618 9.078 1.00 96.25 92 LEU A N 1
ATOM 660 C CA . LEU A 1 92 ? -10.568 4.987 8.138 1.00 96.25 92 LEU A CA 1
ATOM 661 C C . LEU A 1 92 ? -11.729 4.352 8.917 1.00 96.25 92 LEU A C 1
ATOM 663 O O . LEU A 1 92 ? -11.732 3.163 9.232 1.00 96.25 92 LEU A O 1
ATOM 667 N N . ASN A 1 93 ? -12.725 5.174 9.261 1.00 95.19 93 ASN A N 1
ATOM 668 C CA . ASN A 1 93 ? -13.802 4.811 10.195 1.00 95.19 93 ASN A CA 1
ATOM 669 C C . A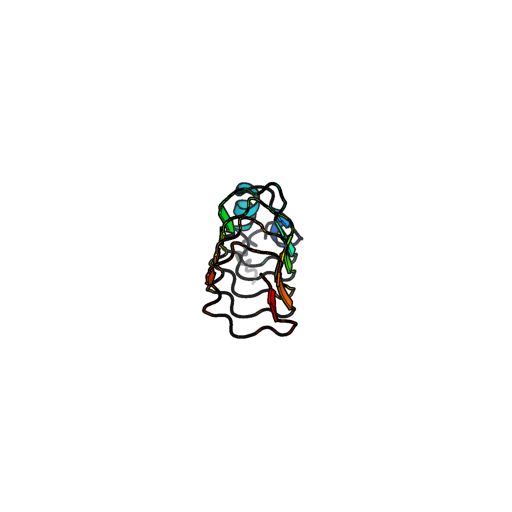SN A 1 93 ? -14.612 3.567 9.793 1.00 95.19 93 ASN A C 1
ATOM 671 O O . ASN A 1 93 ? -15.072 2.844 10.676 1.00 95.19 93 ASN A O 1
ATOM 675 N N . SER A 1 94 ? -14.788 3.323 8.491 1.00 96.19 94 SER A N 1
ATOM 676 C CA . SER A 1 94 ? -15.541 2.169 7.974 1.00 96.19 94 SER A CA 1
ATOM 677 C C . SER A 1 94 ? -14.653 1.008 7.526 1.00 96.19 94 SER A C 1
ATOM 679 O O . SER A 1 94 ? -15.175 -0.004 7.055 1.00 96.19 94 SER A O 1
ATOM 681 N N . LEU A 1 95 ? -13.329 1.121 7.669 1.00 96.62 95 LEU A N 1
ATOM 682 C CA . LEU A 1 95 ? -12.399 0.076 7.260 1.00 96.62 95 LEU A CA 1
ATOM 683 C C . LEU A 1 95 ? -12.598 -1.161 8.131 1.00 96.62 95 LEU A C 1
ATOM 685 O O . LEU A 1 95 ? -12.451 -1.102 9.349 1.00 96.62 95 LEU A O 1
ATOM 689 N N . THR A 1 96 ? -12.892 -2.294 7.500 1.00 96.50 96 THR A N 1
ATOM 690 C CA . THR A 1 96 ? -13.123 -3.566 8.205 1.00 96.50 96 THR A CA 1
ATOM 691 C C . THR A 1 96 ? -12.071 -4.613 7.891 1.00 96.50 96 THR A C 1
ATOM 693 O O . THR A 1 96 ? -11.764 -5.465 8.732 1.00 96.50 96 THR A O 1
ATOM 696 N N . THR A 1 97 ? -11.500 -4.563 6.691 1.00 95.06 97 THR A N 1
ATOM 697 C CA . THR A 1 97 ? -10.524 -5.541 6.220 1.00 95.06 97 THR A CA 1
ATOM 698 C C . THR A 1 97 ? -9.504 -4.861 5.333 1.00 95.06 97 THR A C 1
ATOM 700 O O . THR A 1 97 ? -9.873 -4.080 4.464 1.00 95.06 97 THR A O 1
ATOM 703 N N . ILE A 1 98 ? -8.237 -5.202 5.527 1.00 94.75 98 ILE A N 1
ATOM 704 C CA . ILE A 1 98 ? -7.151 -4.901 4.595 1.00 94.75 98 ILE A CA 1
ATOM 705 C C . ILE A 1 98 ? -6.728 -6.227 3.974 1.00 94.75 98 ILE A C 1
ATOM 707 O O . ILE A 1 98 ? -6.554 -7.193 4.715 1.00 94.75 98 ILE A O 1
ATOM 711 N N . THR A 1 99 ? -6.558 -6.285 2.653 1.00 95.25 99 THR A N 1
ATOM 712 C CA . THR A 1 99 ? -6.089 -7.502 1.977 1.00 95.25 99 THR A CA 1
ATOM 713 C C . THR A 1 99 ? -5.003 -7.163 0.960 1.00 95.25 99 THR A C 1
ATOM 715 O O . THR A 1 99 ? -5.272 -6.548 -0.074 1.00 95.25 99 THR A O 1
ATOM 718 N N . MET A 1 100 ? -3.780 -7.572 1.288 1.00 94.88 100 MET A N 1
ATOM 719 C CA . MET A 1 100 ? -2.551 -7.452 0.501 1.00 94.88 100 MET A CA 1
ATOM 720 C C . MET A 1 100 ? -1.722 -8.721 0.750 1.00 94.88 100 MET A C 1
ATOM 722 O O . MET A 1 100 ? -0.627 -8.669 1.302 1.00 94.88 100 MET A O 1
ATOM 726 N N . ASP A 1 101 ? -2.307 -9.883 0.454 1.00 94.56 101 ASP A N 1
ATOM 727 C CA . ASP A 1 101 ? -1.759 -11.163 0.914 1.00 94.56 101 ASP A CA 1
ATOM 728 C C . ASP A 1 101 ? -0.396 -11.491 0.291 1.00 94.56 101 ASP A C 1
ATOM 730 O O . ASP A 1 101 ? 0.414 -12.099 0.982 1.00 94.56 101 ASP A O 1
ATOM 734 N N . ALA A 1 102 ? -0.129 -11.024 -0.937 1.00 96.69 102 ALA A N 1
ATOM 735 C CA . ALA A 1 102 ? 1.155 -11.181 -1.627 1.00 96.69 102 ALA A CA 1
ATOM 736 C C . ALA A 1 102 ? 2.256 -10.221 -1.133 1.00 96.69 102 ALA A C 1
ATOM 738 O O . ALA A 1 102 ? 3.414 -10.352 -1.534 1.00 96.69 102 ALA A O 1
ATOM 739 N N . LEU A 1 103 ? 1.923 -9.242 -0.280 1.00 97.56 103 LEU A N 1
ATOM 740 C CA . LEU A 1 103 ? 2.881 -8.237 0.173 1.00 97.56 103 LEU A CA 1
ATOM 741 C C . LEU A 1 103 ? 3.939 -8.898 1.044 1.00 97.56 103 LEU A C 1
ATOM 743 O O . LEU A 1 103 ? 3.656 -9.253 2.182 1.00 97.56 103 LEU A O 1
ATOM 747 N N . SER A 1 104 ? 5.165 -8.975 0.537 1.00 97.81 104 SER A N 1
ATOM 748 C CA . SER A 1 104 ? 6.291 -9.635 1.198 1.00 97.81 104 SER A CA 1
ATOM 749 C C . SER A 1 104 ? 7.236 -8.671 1.910 1.00 97.81 104 SER A C 1
ATOM 751 O O . SER A 1 104 ? 7.811 -9.008 2.951 1.00 97.81 104 SER A O 1
ATOM 753 N N . GLN A 1 105 ? 7.377 -7.445 1.392 1.00 97.75 105 GLN A N 1
ATOM 754 C CA . GLN A 1 105 ? 8.330 -6.472 1.919 1.00 97.75 105 GLN A CA 1
ATOM 755 C C . GLN A 1 105 ? 7.807 -5.031 1.927 1.00 97.75 105 GLN A C 1
ATOM 757 O O . GLN A 1 105 ? 7.314 -4.512 0.924 1.00 97.75 105 GLN A O 1
ATOM 762 N N . VAL A 1 106 ? 8.051 -4.338 3.044 1.00 98.12 106 VAL A N 1
ATOM 763 C CA . VAL A 1 106 ? 7.951 -2.877 3.155 1.00 98.12 106 VAL A CA 1
ATOM 764 C C . VAL A 1 106 ? 9.289 -2.304 3.622 1.00 98.12 106 VAL A C 1
ATOM 766 O O . VAL A 1 106 ? 9.778 -2.630 4.705 1.00 98.12 106 VAL A O 1
ATOM 769 N N . SER A 1 107 ? 9.910 -1.448 2.810 1.00 97.38 107 SER A N 1
ATOM 770 C CA . SER A 1 107 ? 11.233 -0.876 3.125 1.00 97.38 107 SER A CA 1
ATOM 771 C C . SER A 1 107 ? 11.175 0.360 4.030 1.00 97.38 107 SER A C 1
ATOM 773 O O . SER A 1 107 ? 12.201 0.797 4.544 1.00 97.38 107 SER A O 1
ATOM 775 N N . SER A 1 108 ? 9.994 0.934 4.264 1.00 97.12 108 SER A N 1
ATOM 776 C CA . SER A 1 108 ? 9.800 1.976 5.275 1.00 97.12 108 SER A CA 1
ATOM 777 C C . SER A 1 108 ? 8.846 1.499 6.372 1.00 97.12 108 SER A C 1
ATOM 779 O O . SER A 1 108 ? 8.956 0.368 6.840 1.00 97.12 108 SER A O 1
ATOM 781 N N . SER A 1 109 ? 7.952 2.368 6.840 1.00 97.12 109 SER A N 1
ATOM 782 C CA . SER A 1 109 ? 7.042 2.078 7.949 1.00 97.12 109 SER A CA 1
ATOM 783 C C . SER A 1 109 ? 5.677 1.597 7.462 1.00 97.12 109 SER A C 1
ATOM 785 O O . SER A 1 109 ? 5.191 2.038 6.421 1.00 97.12 109 SER A O 1
ATOM 787 N N . VAL A 1 110 ? 5.041 0.739 8.254 1.00 97.69 110 VAL A N 1
ATOM 788 C CA . VAL A 1 110 ? 3.625 0.392 8.135 1.00 97.69 110 VAL A CA 1
ATOM 789 C C . VAL A 1 110 ? 2.899 0.970 9.343 1.00 97.69 110 VAL A C 1
ATOM 791 O O . VAL A 1 110 ? 3.153 0.565 10.477 1.00 97.69 110 VAL A O 1
ATOM 794 N N . LEU A 1 111 ? 2.015 1.932 9.094 1.00 97.81 111 LEU A N 1
ATOM 795 C CA . LEU A 1 111 ? 1.247 2.657 10.099 1.00 97.81 111 LEU A CA 1
ATOM 796 C C . LEU A 1 111 ? -0.243 2.450 9.825 1.00 97.81 111 LEU A C 1
ATOM 798 O O . LEU A 1 111 ? -0.796 3.001 8.873 1.00 97.81 111 LEU A O 1
ATOM 802 N N . ILE A 1 112 ? -0.896 1.650 10.661 1.00 96.94 112 ILE A N 1
ATOM 803 C CA . ILE A 1 112 ? -2.325 1.348 10.568 1.00 96.94 112 ILE A CA 1
ATOM 804 C C . ILE A 1 112 ? -2.974 1.840 11.861 1.00 96.94 112 ILE A C 1
ATOM 806 O O . ILE A 1 112 ? -2.982 1.125 12.862 1.00 96.94 112 ILE A O 1
ATOM 810 N N . THR A 1 113 ? -3.473 3.078 11.870 1.00 97.12 113 THR A N 1
ATOM 811 C CA . THR A 1 113 ? -3.900 3.763 13.105 1.00 97.12 113 THR A CA 1
ATOM 812 C C . THR A 1 113 ? -5.286 4.405 13.002 1.00 97.12 113 THR A C 1
ATOM 814 O O . THR A 1 113 ? -5.667 4.930 11.961 1.00 97.12 113 THR A O 1
ATOM 817 N N . GLY A 1 114 ? -6.070 4.393 14.083 1.00 95.88 114 GLY A N 1
ATOM 818 C CA . GLY A 1 114 ? -7.382 5.055 14.115 1.00 95.88 114 GLY A CA 1
ATOM 819 C C . GLY A 1 114 ? -8.405 4.412 13.174 1.00 95.88 114 GLY A C 1
ATOM 820 O O . GLY A 1 114 ? -9.159 5.109 12.498 1.00 95.88 114 GLY A O 1
ATOM 821 N N . ASN A 1 115 ? -8.411 3.080 13.102 1.00 96.69 115 ASN A N 1
A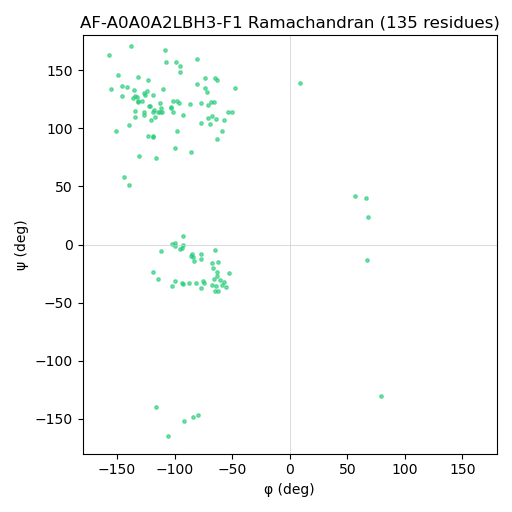TOM 822 C CA . ASN A 1 115 ? -9.323 2.300 12.264 1.00 96.69 115 ASN A CA 1
ATOM 823 C C . ASN A 1 115 ? -10.220 1.431 13.167 1.00 96.69 115 ASN A C 1
ATOM 825 O O . ASN A 1 115 ? -10.020 0.216 13.252 1.00 96.69 115 ASN A O 1
ATOM 829 N N . PRO A 1 116 ? -11.217 2.019 13.857 1.00 95.94 116 PRO A N 1
ATOM 830 C CA . PRO A 1 116 ? -11.915 1.369 14.971 1.00 95.94 116 PRO A CA 1
ATOM 831 C C . PRO A 1 116 ? -12.771 0.158 14.567 1.00 95.94 116 PRO A C 1
ATOM 833 O O . PRO A 1 116 ? -13.194 -0.614 15.427 1.00 95.94 116 PRO A O 1
ATOM 836 N N . GLN A 1 117 ? -13.075 -0.002 13.274 1.00 96.12 117 GLN A N 1
ATOM 837 C CA . GLN A 1 117 ? -13.857 -1.123 12.738 1.00 96.12 117 GLN A CA 1
ATOM 838 C C . GLN A 1 117 ? -12.991 -2.229 12.116 1.00 96.12 117 GLN A C 1
ATOM 840 O O . GLN A 1 117 ? -13.543 -3.243 11.675 1.00 96.12 117 GLN A O 1
ATOM 845 N N . LEU A 1 118 ? -11.661 -2.070 12.092 1.00 96.50 118 LEU A N 1
ATOM 846 C CA . LEU A 1 118 ? -10.748 -3.015 11.458 1.00 96.50 118 LEU A CA 1
ATOM 847 C C . LEU A 1 118 ? -10.728 -4.335 12.237 1.00 96.50 118 LEU A C 1
ATOM 849 O O . LEU A 1 118 ? -10.427 -4.374 13.427 1.00 96.50 118 LEU A O 1
ATOM 853 N N . LYS A 1 119 ? -11.052 -5.434 11.551 1.00 95.12 119 LYS A N 1
ATOM 854 C CA . LYS A 1 119 ? -11.129 -6.784 12.139 1.00 95.12 119 LYS A CA 1
ATOM 855 C C . LYS A 1 119 ? -10.157 -7.767 11.511 1.00 95.12 119 LYS A C 1
ATOM 857 O O . LYS A 1 119 ? -9.824 -8.773 12.132 1.00 95.12 119 LYS A O 1
ATOM 862 N N . THR A 1 120 ? -9.738 -7.506 10.278 1.00 94.88 120 THR A N 1
ATOM 863 C CA . THR A 1 120 ? -8.951 -8.456 9.494 1.00 94.88 120 THR A CA 1
ATOM 864 C C . THR A 1 120 ? -7.812 -7.738 8.789 1.00 94.88 120 THR A C 1
ATOM 866 O O . THR A 1 120 ? -8.033 -6.768 8.068 1.00 94.88 120 THR A O 1
ATOM 869 N N . LEU A 1 121 ? -6.597 -8.238 9.004 1.00 93.25 121 LEU A N 1
ATOM 870 C CA . LEU A 1 121 ? -5.396 -7.842 8.281 1.00 93.25 121 LEU A CA 1
ATOM 871 C C . LEU A 1 121 ? -4.924 -9.053 7.471 1.00 93.25 121 LEU A C 1
ATOM 873 O O . LEU A 1 121 ? -4.555 -10.072 8.051 1.00 93.25 121 LEU A O 1
ATOM 877 N N . GLY A 1 122 ? -4.981 -8.943 6.149 1.00 93.81 122 GLY A N 1
ATOM 878 C CA . GLY A 1 122 ? -4.441 -9.906 5.196 1.00 93.81 122 GLY A CA 1
ATOM 879 C C . GLY A 1 122 ? -3.078 -9.439 4.704 1.00 93.81 122 GLY A C 1
ATOM 880 O O . GLY A 1 122 ? -3.006 -8.575 3.834 1.00 93.81 122 GLY A O 1
ATOM 881 N N . PHE A 1 123 ? -2.027 -9.974 5.321 1.00 93.56 123 PHE A N 1
ATOM 882 C CA . PHE A 1 123 ? -0.615 -9.761 4.993 1.00 93.56 123 PHE A CA 1
ATOM 883 C C . PHE A 1 123 ? 0.116 -11.108 5.116 1.00 93.56 123 PHE A C 1
ATOM 885 O O . PHE A 1 123 ? 1.052 -11.240 5.902 1.00 93.56 123 PHE A O 1
ATOM 892 N N . GLN A 1 124 ? -0.413 -12.149 4.466 1.00 93.94 124 GLN A N 1
ATOM 893 C CA . GLN A 1 124 ? 0.006 -13.537 4.717 1.00 93.94 124 GLN A CA 1
ATOM 894 C C . GLN A 1 124 ? 1.478 -13.780 4.390 1.00 93.94 124 GLN A C 1
ATOM 896 O O . GLN A 1 124 ? 2.162 -14.451 5.163 1.00 93.94 124 GLN A O 1
ATOM 901 N N . ASP A 1 125 ? 1.958 -13.189 3.298 1.00 96.88 125 ASP A N 1
ATOM 902 C CA . ASP A 1 125 ? 3.328 -13.371 2.833 1.00 96.88 125 ASP A CA 1
ATOM 903 C C . ASP A 1 125 ? 4.281 -12.294 3.374 1.00 96.88 125 ASP A C 1
ATOM 905 O O . ASP A 1 125 ? 5.442 -12.259 2.979 1.00 96.88 125 ASP A O 1
ATOM 909 N N . LEU A 1 126 ? 3.837 -11.421 4.293 1.00 96.25 126 LEU A N 1
ATOM 910 C CA . LEU A 1 126 ? 4.661 -10.324 4.806 1.00 96.25 126 LEU A CA 1
ATOM 911 C C . LEU A 1 126 ? 5.798 -10.850 5.679 1.00 96.25 126 LEU A C 1
ATOM 913 O O . LEU A 1 126 ? 5.622 -11.180 6.852 1.00 96.25 126 LEU A O 1
ATOM 917 N N . GLU A 1 127 ? 6.998 -10.856 5.110 1.00 96.25 127 GLU A N 1
ATOM 918 C CA . GLU A 1 127 ? 8.209 -11.339 5.766 1.00 96.25 127 GLU A CA 1
ATOM 919 C C . GLU A 1 127 ? 8.984 -10.213 6.452 1.00 96.25 127 GLU A C 1
ATOM 921 O O . GLU A 1 127 ? 9.641 -10.436 7.475 1.00 96.25 127 GLU A O 1
ATOM 926 N N . LYS A 1 128 ? 8.954 -8.998 5.885 1.00 95.81 128 LYS A N 1
ATOM 927 C CA . LYS A 1 128 ? 9.873 -7.936 6.300 1.00 95.81 128 LYS A CA 1
ATOM 928 C C . LYS A 1 128 ? 9.271 -6.535 6.254 1.00 95.81 128 LYS A C 1
ATOM 930 O O . LYS A 1 128 ? 8.842 -6.054 5.210 1.00 95.81 128 LYS A O 1
ATOM 935 N N . VAL A 1 129 ? 9.385 -5.831 7.379 1.00 97.31 129 VAL A N 1
ATOM 936 C CA . VAL A 1 129 ? 9.200 -4.377 7.486 1.00 97.31 129 VAL A CA 1
ATOM 937 C C . VAL A 1 129 ? 10.492 -3.783 8.041 1.00 97.31 129 VAL A C 1
ATOM 939 O O . VAL A 1 129 ? 10.934 -4.172 9.120 1.00 97.31 129 VAL A O 1
ATOM 942 N N . GLU A 1 130 ? 11.145 -2.899 7.287 1.00 95.81 130 GLU A N 1
ATOM 943 C CA . GLU A 1 130 ? 12.425 -2.301 7.705 1.00 95.81 130 GLU A CA 1
ATOM 944 C C . GLU A 1 130 ? 12.251 -1.136 8.682 1.00 95.81 130 GLU A C 1
ATOM 946 O O . GLU A 1 130 ? 13.106 -0.917 9.541 1.00 95.81 130 GLU A O 1
ATOM 951 N N . GLY A 1 131 ? 11.162 -0.380 8.541 1.00 94.94 131 GLY A N 1
ATOM 952 C CA . GLY A 1 131 ? 10.827 0.741 9.408 1.00 94.94 131 GLY A CA 1
ATOM 953 C C . GLY A 1 131 ? 9.941 0.347 10.585 1.00 94.94 131 GLY A C 1
ATOM 954 O O . GLY A 1 131 ? 9.961 -0.776 11.086 1.00 94.94 131 GLY A O 1
ATOM 955 N N . GLN A 1 132 ? 9.152 1.312 11.050 1.00 95.00 132 GLN A N 1
ATOM 956 C CA . GLN A 1 132 ? 8.232 1.103 12.158 1.00 95.00 132 GLN A CA 1
ATOM 957 C C . GLN A 1 132 ? 7.027 0.274 11.708 1.00 95.00 132 GLN A C 1
ATOM 959 O O . GLN A 1 132 ? 6.417 0.568 10.684 1.00 95.00 132 GLN A O 1
ATOM 964 N N . TRP A 1 133 ? 6.654 -0.718 12.510 1.00 94.75 133 TRP A N 1
ATOM 965 C CA . TRP A 1 133 ? 5.354 -1.376 12.434 1.00 94.75 133 TRP A CA 1
ATOM 966 C C . TRP A 1 133 ? 4.473 -0.854 13.569 1.00 94.75 133 TRP A C 1
ATOM 968 O O . TRP A 1 133 ? 4.809 -1.024 14.744 1.00 94.75 133 TRP A O 1
ATOM 978 N N . GLU A 1 134 ? 3.354 -0.222 13.227 1.00 96.25 134 GLU A N 1
ATOM 979 C CA . GLU A 1 134 ? 2.365 0.256 14.187 1.00 96.25 134 GLU A CA 1
ATOM 980 C C . GLU A 1 134 ? 0.955 -0.144 13.760 1.00 96.25 134 GLU A C 1
ATOM 982 O O . GLU A 1 134 ? 0.508 0.152 12.652 1.00 96.25 134 GLU A O 1
ATOM 987 N N . LEU A 1 135 ? 0.245 -0.785 14.686 1.00 93.69 135 LEU A N 1
ATOM 988 C CA . LEU A 1 135 ? -1.169 -1.105 14.570 1.00 93.69 135 LEU A CA 1
ATOM 989 C C . LEU A 1 135 ? -1.884 -0.568 15.812 1.00 93.69 135 LEU A C 1
ATOM 991 O O . LEU A 1 135 ? -1.675 -1.083 16.912 1.00 93.69 135 LEU A O 1
ATOM 995 N N . ALA A 1 136 ? -2.716 0.457 15.634 1.00 90.38 136 ALA A N 1
ATOM 996 C CA . ALA A 1 136 ? -3.496 1.079 16.700 1.00 90.38 136 ALA A CA 1
ATOM 997 C C . ALA A 1 136 ? -4.966 1.233 16.277 1.00 90.38 136 ALA A C 1
ATOM 999 O O . ALA A 1 136 ? -5.273 1.823 15.243 1.00 90.38 136 ALA A O 1
ATOM 1000 N N . GLY A 1 137 ? -5.872 0.671 17.076 1.00 70.38 137 GLY A N 1
ATOM 1001 C CA . GLY A 1 137 ? -7.321 0.746 16.851 1.00 70.38 137 GLY A CA 1
ATOM 1002 C C . GLY A 1 137 ? -7.906 2.100 17.209 1.00 70.38 137 GLY A C 1
ATOM 1003 O O . GLY A 1 137 ? -7.488 2.650 18.251 1.00 70.38 137 GLY A O 1
#

InterPro domains:
  IPR036941 Receptor L-domain superfamily [G3DSA:3.80.20.20] (11-133)

Organism: Penicillium italicum (NCBI:txid40296)

Sequence (137 aa):
MRIVSAWQKAVAKSDACSSSVTISSQSDADKLSSCDRLDGSITISSSINGLLTINNVEEIKGALIAEGVSELTNPFVPDLESVQGGITLSNLNSLTTITMDALSQVSSSVLITGNPQLKTLGFQDLEKVEGQWELAG

Mean predicted aligned error: 6.48 Å

Radius of gyration: 16.57 Å; Cα contacts (8 Å, |Δi|>4): 395; chains: 1; bounding box: 43×24×61 Å

Foldseek 3Di:
DDDDDDDDPPVPQPVQQAEEFEDLDLVSLVVCQSPLHRCEEYEYDLNDAEEHERENPQEYAYEYDYEQNQRYAEYEYANHQEYAYEYYAYQHANHAEYAHQNHAEYNEEYHHENHVNHDYYRPNNHNDYNYYYDHYD